Protein AF-K8P3U8-F1 (afdb_monomer_lite)

Secondary structure (DSSP, 8-state):
---PPP-EEEEEEEETTEEEEEESSTT-EEEEE-HHHHHHTHHHHGGGGSHHHHTT-EEEGGGTEEESSSSSSSSEEEHHHHHHHHS-------S-----

Radius of gyration: 15.92 Å; chains: 1; bounding box: 47×23×48 Å

InterPro domains:
  IPR036782 NE0471-like, N-terminal [G3DSA:3.30.2020.10] (1-85)
  IPR036782 NE0471-like, N-terminal [SSF143880] (5-79)

Organism: NCBI:txid883078

pLDDT: mean 85.0, std 15.72, range [40.53, 97.12]

Foldseek 3Di:
DPPDQWFFPWWDDPDLQKIWTDTPPPPDIFIFRCPVVLVVVPPLSVVSNDSVLVRQWTQAPRRQWTASPPRPDSRIDGSNVRVVRRPPPPPPPPPDDDDD

Sequence (100 aa):
MNDKLPRIQSVTVVGPTTLRIHWRVRGVADDVNLSEWIASGGDTLAPLNDAEVFAKAAVSNFGAAVSWDDGSGDLSIDAVQMKRLISPKTTRADSWTAAA

Structure (mmCIF, N/CA/C/O backbone):
data_AF-K8P3U8-F1
#
_entry.id   AF-K8P3U8-F1
#
loop_
_atom_site.group_PDB
_atom_site.id
_atom_site.type_symbol
_atom_site.label_atom_id
_atom_site.label_alt_id
_atom_site.label_comp_id
_atom_site.label_asym_id
_atom_site.label_entity_id
_atom_site.label_seq_id
_atom_site.pdbx_PDB_ins_code
_atom_site.Cartn_x
_atom_site.Cartn_y
_atom_site.Cartn_z
_atom_site.occupancy
_atom_site.B_iso_or_equiv
_atom_site.auth_seq_id
_atom_site.auth_comp_id
_atom_site.auth_asym_id
_atom_site.auth_atom_id
_atom_site.pdbx_PDB_model_num
ATOM 1 N N . MET A 1 1 ? 24.400 6.902 -8.371 1.00 40.53 1 MET A N 1
ATOM 2 C CA . MET A 1 1 ? 23.379 5.830 -8.458 1.00 40.53 1 MET A CA 1
ATOM 3 C C . MET A 1 1 ? 22.310 6.343 -9.408 1.00 40.53 1 MET A C 1
ATOM 5 O O . MET A 1 1 ? 22.192 7.548 -9.512 1.00 40.53 1 MET A O 1
ATOM 9 N N . ASN A 1 2 ? 21.634 5.516 -10.207 1.00 47.75 2 ASN A N 1
ATOM 10 C CA . ASN A 1 2 ? 20.682 6.057 -11.187 1.00 47.75 2 ASN A CA 1
ATOM 11 C C . ASN A 1 2 ? 19.468 6.632 -10.428 1.00 47.75 2 ASN A C 1
ATOM 13 O O . ASN A 1 2 ? 18.601 5.869 -10.009 1.00 47.75 2 ASN A O 1
ATOM 17 N N . ASP A 1 3 ? 19.469 7.951 -10.201 1.00 52.47 3 ASP A N 1
ATOM 18 C CA . ASP A 1 3 ? 18.591 8.739 -9.315 1.00 52.47 3 ASP A CA 1
ATOM 19 C C . ASP A 1 3 ? 17.148 8.862 -9.833 1.00 52.47 3 ASP A C 1
ATOM 21 O O . ASP A 1 3 ? 16.528 9.927 -9.820 1.00 52.47 3 ASP A O 1
ATOM 25 N N . LYS A 1 4 ? 16.583 7.770 -10.349 1.00 73.31 4 LYS A N 1
ATOM 26 C CA . LYS A 1 4 ? 15.200 7.747 -10.809 1.00 73.31 4 LYS A CA 1
ATOM 27 C C . LYS A 1 4 ? 14.313 7.296 -9.660 1.00 73.31 4 LYS A C 1
ATOM 29 O O . LYS A 1 4 ? 14.456 6.180 -9.166 1.00 73.31 4 LYS A O 1
ATOM 34 N N . LEU A 1 5 ? 13.386 8.169 -9.260 1.00 83.19 5 LEU A N 1
ATOM 35 C CA . LEU A 1 5 ? 12.350 7.843 -8.280 1.00 83.19 5 LEU A CA 1
ATOM 36 C C . LEU A 1 5 ? 11.685 6.503 -8.643 1.00 83.19 5 LEU A C 1
ATOM 38 O O . LEU A 1 5 ? 11.382 6.287 -9.826 1.00 83.19 5 LEU A O 1
ATOM 42 N N . PRO A 1 6 ? 11.453 5.611 -7.663 1.00 90.19 6 PRO A N 1
ATOM 43 C CA . PRO A 1 6 ? 10.797 4.338 -7.910 1.00 90.19 6 PRO A CA 1
ATOM 44 C C . PRO A 1 6 ? 9.415 4.583 -8.517 1.00 90.19 6 PRO A C 1
ATOM 46 O O . PRO A 1 6 ? 8.698 5.506 -8.132 1.00 90.19 6 PRO A O 1
ATOM 49 N N . ARG A 1 7 ? 9.051 3.759 -9.503 1.00 93.44 7 ARG A N 1
ATOM 50 C CA . ARG A 1 7 ? 7.743 3.820 -10.160 1.00 93.44 7 ARG A CA 1
ATOM 51 C C . ARG A 1 7 ? 7.074 2.463 -10.126 1.00 93.44 7 ARG A C 1
ATOM 53 O O . ARG A 1 7 ? 7.670 1.470 -10.546 1.00 93.44 7 ARG A O 1
ATOM 60 N N . ILE A 1 8 ? 5.833 2.454 -9.669 1.00 94.62 8 ILE A N 1
ATOM 61 C CA . ILE A 1 8 ? 4.973 1.279 -9.594 1.00 94.62 8 ILE A CA 1
ATOM 62 C C . ILE A 1 8 ? 4.343 1.054 -10.972 1.00 94.62 8 ILE A C 1
ATOM 64 O O . ILE A 1 8 ? 3.910 1.991 -11.650 1.00 94.62 8 ILE A O 1
ATOM 68 N N . GLN A 1 9 ? 4.371 -0.193 -11.424 1.00 95.50 9 GLN A N 1
ATOM 69 C CA . GLN A 1 9 ? 3.721 -0.646 -12.648 1.00 95.50 9 GLN A CA 1
ATOM 70 C C . GLN A 1 9 ? 2.317 -1.164 -12.347 1.00 95.50 9 GLN A C 1
ATOM 72 O O . GLN A 1 9 ? 1.366 -0.750 -13.002 1.00 95.50 9 GLN A O 1
ATOM 77 N N . SER A 1 10 ? 2.197 -2.047 -11.360 1.00 95.50 10 SER A N 1
ATOM 78 C CA . SER A 1 10 ? 0.928 -2.600 -10.897 1.00 95.50 10 SER A CA 1
ATOM 79 C C . SER A 1 10 ? 1.030 -3.012 -9.432 1.00 95.50 10 SER A C 1
ATOM 81 O O . SER A 1 10 ? 2.124 -3.179 -8.885 1.00 95.50 10 SER A O 1
ATOM 83 N N . VAL A 1 11 ? -0.129 -3.170 -8.805 1.00 96.44 11 VAL A N 1
ATOM 84 C CA . VAL A 1 11 ? -0.281 -3.679 -7.446 1.00 96.44 11 VAL A CA 1
ATOM 85 C C . VAL A 1 11 ? -1.251 -4.853 -7.463 1.00 96.44 11 VAL A C 1
ATOM 87 O O . VAL A 1 11 ? -2.172 -4.899 -8.278 1.00 96.44 11 VAL A O 1
ATOM 90 N N . THR A 1 12 ? -1.031 -5.822 -6.586 1.00 97.06 12 THR A N 1
ATOM 91 C CA . THR A 1 12 ? -1.969 -6.914 -6.332 1.00 97.06 12 THR A CA 1
ATOM 92 C C . THR A 1 12 ? -2.159 -7.056 -4.833 1.00 97.06 12 THR A C 1
ATOM 94 O O . THR A 1 12 ? -1.184 -7.121 -4.089 1.00 97.06 12 THR A O 1
ATOM 97 N N . VAL A 1 13 ? -3.409 -7.104 -4.384 1.00 97.12 13 VAL A N 1
ATOM 98 C CA . VAL A 1 13 ? -3.741 -7.396 -2.987 1.00 97.12 13 VAL A CA 1
ATOM 99 C C . VAL A 1 13 ? -3.589 -8.899 -2.773 1.00 97.12 13 VAL A C 1
ATOM 101 O O . VAL A 1 13 ? -4.218 -9.690 -3.473 1.00 97.12 13 VAL A O 1
ATOM 104 N N . VAL A 1 14 ? -2.718 -9.297 -1.846 1.00 96.31 14 VAL A N 1
ATOM 105 C CA . VAL A 1 14 ? -2.391 -10.714 -1.573 1.00 96.31 14 VAL A CA 1
ATOM 106 C C . VAL A 1 14 ? -2.718 -11.135 -0.138 1.00 96.31 14 VAL A C 1
ATOM 108 O O . VAL A 1 14 ? -2.517 -12.288 0.232 1.00 96.31 14 VAL A O 1
ATOM 111 N N . GLY A 1 15 ? -3.237 -10.213 0.671 1.00 93.06 15 GLY A N 1
ATOM 112 C CA . GLY A 1 15 ? -3.668 -10.448 2.045 1.00 93.06 15 GLY A CA 1
ATOM 113 C C . GLY A 1 15 ? -4.443 -9.247 2.599 1.00 93.06 15 GLY A C 1
ATOM 114 O O . GLY A 1 15 ? -4.567 -8.241 1.901 1.00 93.06 15 GLY A O 1
ATOM 115 N N . PRO A 1 16 ? -4.925 -9.319 3.853 1.00 91.69 16 PRO A N 1
ATOM 116 C CA . PRO A 1 16 ? -5.774 -8.281 4.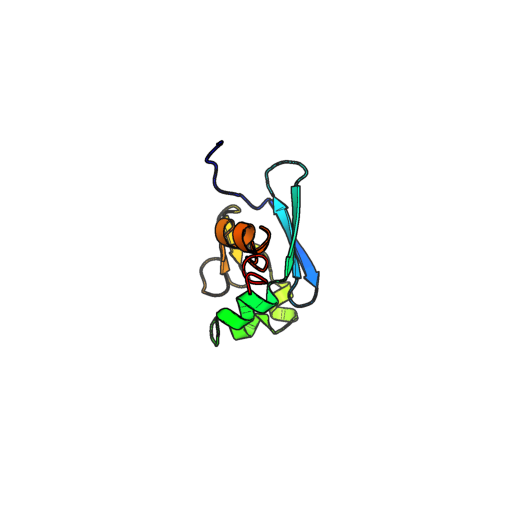451 1.00 91.69 16 PRO A CA 1
ATOM 117 C C . PRO A 1 16 ? -5.084 -6.915 4.567 1.00 91.69 16 PRO A C 1
ATOM 119 O O . PRO A 1 16 ? -5.748 -5.892 4.517 1.00 91.69 16 PRO A O 1
ATOM 122 N N . THR A 1 17 ? -3.754 -6.899 4.686 1.00 94.12 17 THR A N 1
ATOM 123 C CA . THR A 1 17 ? -2.929 -5.678 4.733 1.00 94.12 17 THR A CA 1
ATOM 124 C C . THR A 1 17 ? -1.661 -5.821 3.889 1.00 94.12 17 THR A C 1
ATOM 126 O O . THR A 1 17 ? -0.661 -5.147 4.129 1.00 94.12 17 THR A O 1
ATOM 129 N N . THR A 1 18 ? -1.637 -6.765 2.944 1.00 95.56 18 THR A N 1
ATOM 130 C CA . THR A 1 18 ? -0.424 -7.113 2.187 1.00 95.56 18 THR A CA 1
ATOM 131 C C . THR A 1 18 ? -0.618 -6.867 0.702 1.00 95.56 18 THR A C 1
ATOM 133 O O . THR A 1 18 ? -1.584 -7.340 0.097 1.00 95.56 18 THR A O 1
ATOM 136 N N . LEU A 1 19 ? 0.341 -6.157 0.111 1.00 96.88 19 LEU A N 1
ATOM 137 C CA . LEU A 1 19 ? 0.402 -5.893 -1.318 1.00 96.88 19 LEU A CA 1
ATOM 138 C C . LEU A 1 19 ? 1.612 -6.585 -1.935 1.00 96.88 19 LEU A C 1
ATOM 140 O O . LEU A 1 19 ? 2.698 -6.574 -1.363 1.00 96.88 19 LEU A O 1
ATOM 144 N N . ARG A 1 20 ? 1.439 -7.089 -3.152 1.00 96.12 20 ARG A N 1
ATOM 145 C CA . ARG A 1 20 ? 2.529 -7.382 -4.077 1.00 96.12 20 ARG A CA 1
ATOM 146 C C . ARG A 1 20 ? 2.694 -6.205 -5.028 1.00 96.12 20 ARG A C 1
ATOM 148 O O . ARG A 1 20 ? 1.771 -5.867 -5.771 1.00 96.12 20 ARG A O 1
ATOM 155 N N . ILE A 1 21 ? 3.864 -5.577 -5.003 1.00 95.75 21 ILE A N 1
ATOM 156 C CA . ILE A 1 21 ? 4.194 -4.406 -5.818 1.00 95.75 21 ILE A CA 1
ATOM 157 C C . ILE A 1 21 ? 5.051 -4.843 -6.994 1.00 95.75 21 ILE A C 1
ATOM 159 O O . ILE A 1 21 ? 6.165 -5.319 -6.801 1.00 95.75 21 ILE A O 1
ATOM 163 N N . HIS A 1 22 ? 4.569 -4.621 -8.213 1.00 94.81 22 HIS A N 1
ATOM 164 C CA . HIS A 1 22 ? 5.376 -4.764 -9.420 1.00 94.81 22 HIS A CA 1
ATOM 165 C C . HIS A 1 22 ? 5.941 -3.404 -9.804 1.00 94.81 22 HIS A C 1
ATOM 167 O O . HIS A 1 22 ? 5.198 -2.454 -10.064 1.00 94.81 22 HIS A O 1
ATOM 173 N N . TRP A 1 23 ? 7.263 -3.295 -9.860 1.00 93.25 23 TRP A N 1
ATOM 174 C CA . TRP A 1 23 ? 7.935 -2.053 -10.225 1.00 93.25 23 TRP A CA 1
ATOM 175 C C . TRP A 1 23 ? 8.096 -1.951 -11.741 1.00 93.25 23 TRP A C 1
ATOM 177 O O . TRP A 1 23 ? 8.251 -2.951 -12.433 1.00 93.25 23 TRP A O 1
ATOM 187 N N . ARG A 1 24 ? 8.140 -0.724 -12.275 1.00 91.62 24 ARG A N 1
ATOM 188 C CA . ARG A 1 24 ? 8.445 -0.498 -13.702 1.00 91.62 24 ARG A CA 1
ATOM 189 C C . ARG A 1 24 ? 9.863 -0.926 -14.082 1.00 91.62 24 ARG A C 1
ATOM 191 O O . ARG A 1 24 ? 10.166 -1.078 -15.264 1.00 91.62 24 ARG A O 1
ATOM 198 N N . VAL A 1 25 ? 10.747 -1.090 -13.099 1.00 84.81 25 VAL A N 1
ATOM 199 C CA . VAL A 1 25 ? 12.039 -1.741 -13.312 1.00 84.81 25 VAL A CA 1
ATOM 200 C C . VAL A 1 25 ? 11.771 -3.227 -13.544 1.00 84.81 25 VAL A C 1
ATOM 202 O O . VAL A 1 25 ? 11.224 -3.903 -12.676 1.00 84.81 25 VAL A O 1
ATOM 205 N N . ARG A 1 26 ? 12.128 -3.719 -14.736 1.00 76.25 26 ARG A N 1
ATOM 206 C CA . ARG A 1 26 ? 11.803 -5.081 -15.182 1.00 76.25 26 ARG A CA 1
ATOM 207 C C . ARG A 1 26 ? 12.210 -6.140 -14.155 1.00 76.25 26 ARG A C 1
ATOM 209 O O . ARG A 1 26 ? 13.351 -6.162 -13.710 1.00 76.25 26 ARG A O 1
ATOM 216 N N . GLY A 1 27 ? 11.285 -7.062 -13.886 1.00 75.31 27 GLY A N 1
ATOM 217 C CA . GLY A 1 27 ? 11.542 -8.284 -13.120 1.00 75.31 27 GLY A CA 1
ATOM 218 C C . GLY A 1 27 ? 11.593 -8.107 -11.603 1.00 75.31 27 GLY A C 1
ATOM 219 O O . GLY A 1 27 ? 11.864 -9.080 -10.912 1.00 75.31 27 GLY A O 1
ATOM 220 N N . VAL A 1 28 ? 11.327 -6.906 -11.081 1.00 84.38 28 VAL A N 1
ATOM 221 C CA . VAL A 1 28 ? 11.328 -6.654 -9.636 1.00 84.38 28 VAL A CA 1
ATOM 222 C C . VAL A 1 28 ? 9.892 -6.615 -9.128 1.00 84.38 28 VAL A C 1
ATOM 224 O O . VAL A 1 28 ? 9.107 -5.750 -9.529 1.00 84.38 28 VAL A O 1
ATOM 227 N N . ALA A 1 29 ? 9.570 -7.540 -8.229 1.00 91.81 29 ALA A N 1
ATOM 228 C CA . ALA A 1 29 ? 8.352 -7.514 -7.436 1.00 91.81 29 ALA A CA 1
ATOM 229 C C . ALA A 1 29 ? 8.700 -7.726 -5.963 1.00 91.81 29 ALA A C 1
ATOM 231 O O . ALA A 1 29 ? 9.556 -8.550 -5.654 1.00 91.81 29 ALA A O 1
ATOM 232 N N . ASP A 1 30 ? 8.035 -6.984 -5.085 1.00 93.31 30 ASP A N 1
ATOM 233 C CA . ASP A 1 30 ? 8.228 -7.069 -3.640 1.00 93.31 30 ASP A CA 1
ATOM 234 C C . ASP A 1 30 ? 6.870 -7.240 -2.954 1.00 93.31 30 ASP A C 1
ATOM 236 O O . ASP A 1 30 ? 5.904 -6.568 -3.327 1.00 93.31 30 ASP A O 1
ATOM 240 N N . ASP A 1 31 ? 6.810 -8.096 -1.936 1.00 94.00 31 ASP A N 1
ATOM 241 C CA . ASP A 1 31 ? 5.660 -8.181 -1.037 1.00 94.00 31 ASP A CA 1
ATOM 242 C C . ASP A 1 31 ? 5.881 -7.235 0.144 1.00 94.00 31 ASP A C 1
ATOM 244 O O . ASP A 1 31 ? 6.948 -7.227 0.761 1.00 94.00 31 ASP A O 1
ATOM 248 N N . VAL A 1 32 ? 4.873 -6.428 0.463 1.00 93.31 32 VAL A N 1
ATOM 249 C CA . VAL A 1 32 ? 4.923 -5.451 1.550 1.00 93.31 32 VAL A CA 1
ATOM 250 C C . VAL A 1 32 ? 3.711 -5.619 2.453 1.00 93.31 32 VAL A C 1
ATOM 252 O O . VAL A 1 32 ? 2.564 -5.543 2.008 1.00 93.31 32 VAL A O 1
ATOM 255 N N . ASN A 1 33 ? 3.972 -5.858 3.737 1.00 93.94 33 ASN A N 1
ATOM 256 C CA . ASN A 1 33 ? 2.939 -5.835 4.762 1.00 93.94 33 ASN A CA 1
ATOM 257 C C . ASN A 1 33 ? 2.812 -4.411 5.310 1.00 93.94 33 ASN A C 1
ATOM 259 O O . ASN A 1 33 ? 3.764 -3.853 5.854 1.00 93.94 33 ASN A O 1
ATOM 263 N N . LEU A 1 34 ? 1.625 -3.835 5.159 1.00 94.81 34 LEU A N 1
ATOM 264 C CA . LEU A 1 34 ? 1.311 -2.475 5.566 1.00 94.81 34 LEU A CA 1
ATOM 265 C C . LEU A 1 34 ? 0.708 -2.385 6.970 1.00 94.81 34 LEU A C 1
ATOM 267 O O . LEU A 1 34 ? 0.383 -1.283 7.392 1.00 94.81 34 LEU A O 1
ATOM 271 N N . SER A 1 35 ? 0.594 -3.485 7.722 1.00 93.44 35 SER A N 1
ATOM 272 C CA . SER A 1 35 ? -0.034 -3.479 9.053 1.00 93.44 35 SER A CA 1
ATOM 273 C C . SER A 1 35 ? 0.595 -2.462 10.012 1.00 93.44 35 SER A C 1
ATOM 275 O O . SER A 1 35 ? -0.118 -1.713 10.672 1.00 93.44 35 SER A O 1
ATOM 277 N N . GLU A 1 36 ? 1.929 -2.383 10.060 1.00 91.88 36 GLU A N 1
ATOM 278 C CA . GLU A 1 36 ? 2.636 -1.405 10.902 1.00 91.88 36 GLU A CA 1
ATOM 279 C C . GLU A 1 36 ? 2.431 0.034 10.418 1.00 91.88 36 GLU A C 1
ATOM 281 O O . GLU A 1 36 ? 2.312 0.955 11.225 1.00 91.88 36 GLU A O 1
ATOM 286 N N . TRP A 1 37 ? 2.386 0.235 9.099 1.00 93.88 37 TRP A N 1
ATOM 287 C CA . TRP A 1 37 ? 2.169 1.555 8.516 1.00 93.88 37 TRP A CA 1
ATOM 288 C C . TRP A 1 37 ? 0.747 2.052 8.793 1.00 93.88 37 TRP A C 1
ATOM 290 O O . TRP A 1 37 ? 0.586 3.165 9.289 1.00 93.88 37 TRP A O 1
ATOM 300 N N . ILE A 1 38 ? -0.259 1.201 8.577 1.00 94.19 38 ILE A N 1
ATOM 301 C CA . ILE A 1 38 ? -1.665 1.474 8.897 1.00 94.19 38 ILE A CA 1
ATOM 302 C C . ILE A 1 38 ? -1.801 1.819 10.383 1.00 94.19 38 ILE A C 1
ATOM 304 O O . ILE A 1 38 ? -2.369 2.855 10.718 1.00 94.19 38 ILE A O 1
ATOM 308 N N . ALA A 1 39 ? -1.203 1.018 11.273 1.00 93.31 39 ALA A N 1
ATOM 309 C CA . ALA A 1 39 ? -1.227 1.277 12.712 1.00 93.31 39 ALA A CA 1
ATOM 310 C C . ALA A 1 39 ? -0.580 2.624 13.090 1.00 93.31 39 ALA A C 1
ATOM 312 O O . ALA A 1 39 ? -1.042 3.291 14.014 1.00 93.31 39 ALA A O 1
ATOM 313 N N . SER A 1 40 ? 0.464 3.051 12.370 1.00 92.31 40 SER A N 1
ATOM 314 C CA . SER A 1 40 ? 1.126 4.340 12.612 1.00 92.31 40 SER A CA 1
ATOM 315 C C . SER A 1 40 ? 0.321 5.559 12.146 1.00 92.31 40 SER A C 1
ATOM 317 O O . SER A 1 40 ? 0.572 6.663 12.622 1.00 92.31 40 SER A O 1
ATOM 319 N N . GLY A 1 41 ? -0.640 5.374 11.234 1.00 88.12 41 GLY A N 1
ATOM 320 C CA . GLY A 1 41 ? -1.446 6.460 10.671 1.00 88.12 41 GLY A CA 1
ATOM 321 C C . GLY A 1 41 ? -2.691 6.835 11.472 1.00 88.12 41 GLY A C 1
ATOM 322 O O . GLY A 1 41 ? -3.417 7.731 11.048 1.00 88.12 41 GLY A O 1
ATOM 323 N N . GLY A 1 42 ? -2.951 6.171 12.604 1.00 90.69 42 GLY A N 1
ATOM 324 C CA . GLY A 1 42 ? -4.078 6.483 13.487 1.00 90.69 42 GLY A CA 1
ATOM 325 C C . GLY A 1 42 ? -5.429 6.490 12.764 1.00 90.69 42 GLY A C 1
ATOM 326 O O . GLY A 1 42 ? -5.679 5.663 11.886 1.00 90.69 42 GLY A O 1
ATOM 327 N N . ASP A 1 43 ? -6.286 7.449 13.117 1.00 91.94 43 ASP A N 1
ATOM 328 C CA . ASP A 1 43 ? -7.649 7.567 12.579 1.00 91.94 43 ASP A CA 1
ATOM 329 C C . ASP A 1 43 ? -7.683 7.795 11.061 1.00 91.94 43 ASP A C 1
ATOM 331 O O . ASP A 1 43 ? -8.618 7.356 10.394 1.00 91.94 43 ASP A O 1
ATOM 335 N N . THR A 1 44 ? -6.646 8.422 10.497 1.00 92.31 44 THR A N 1
ATOM 336 C CA . THR A 1 44 ? -6.548 8.679 9.056 1.00 92.31 44 THR A CA 1
ATOM 337 C C . THR A 1 44 ? -6.475 7.382 8.258 1.00 92.31 44 THR A C 1
ATOM 339 O O . THR A 1 44 ? -7.167 7.242 7.256 1.00 92.31 44 THR A O 1
ATOM 342 N N . LEU A 1 45 ? -5.662 6.416 8.702 1.00 94.12 45 LEU A N 1
ATOM 343 C CA . LEU A 1 45 ? -5.495 5.130 8.011 1.00 94.12 45 LEU A CA 1
ATOM 344 C C . LEU A 1 45 ? -6.382 4.021 8.576 1.00 94.12 45 LEU A C 1
ATOM 346 O O . LEU A 1 45 ? -6.422 2.932 8.004 1.00 94.12 45 LEU A O 1
ATOM 350 N N . ALA A 1 46 ? -7.124 4.284 9.654 1.00 93.38 46 ALA A N 1
ATOM 351 C CA . ALA A 1 46 ? -8.038 3.324 10.262 1.00 93.38 46 ALA A CA 1
ATOM 352 C C . ALA A 1 46 ? -8.974 2.619 9.255 1.00 93.38 46 ALA A C 1
ATOM 354 O O . ALA A 1 46 ? -9.138 1.402 9.402 1.00 93.38 46 ALA A O 1
ATOM 355 N N . PRO A 1 47 ? -9.514 3.287 8.206 1.00 95.06 47 PRO A N 1
ATOM 356 C CA . PRO A 1 47 ? -10.338 2.627 7.191 1.00 95.06 47 PRO A CA 1
ATOM 357 C C . PRO A 1 47 ? -9.641 1.480 6.448 1.00 95.06 47 PRO A C 1
ATOM 359 O O . PRO A 1 47 ? -10.313 0.575 5.973 1.00 95.06 47 PRO A O 1
ATOM 362 N N . LEU A 1 48 ? -8.307 1.472 6.365 1.00 95.44 48 LEU A N 1
ATOM 363 C CA . LEU A 1 48 ? -7.544 0.424 5.677 1.00 95.44 48 LEU A CA 1
ATOM 364 C C . LEU A 1 48 ? -7.475 -0.899 6.451 1.00 95.44 48 LEU A C 1
ATOM 366 O O . LEU A 1 48 ? -6.977 -1.883 5.910 1.00 95.44 48 LEU A O 1
ATOM 370 N N . ASN A 1 49 ? -7.964 -0.943 7.696 1.00 94.25 49 ASN A N 1
ATOM 371 C CA . ASN A 1 49 ? -8.155 -2.205 8.418 1.00 94.25 49 ASN A CA 1
ATOM 372 C C . ASN A 1 49 ? -9.375 -2.989 7.909 1.00 94.25 49 ASN A C 1
ATOM 374 O O . ASN A 1 49 ? -9.495 -4.182 8.189 1.00 94.25 49 ASN A O 1
ATOM 378 N N . ASP A 1 50 ? -10.277 -2.335 7.174 1.00 94.81 50 ASP A N 1
ATOM 379 C CA . ASP A 1 5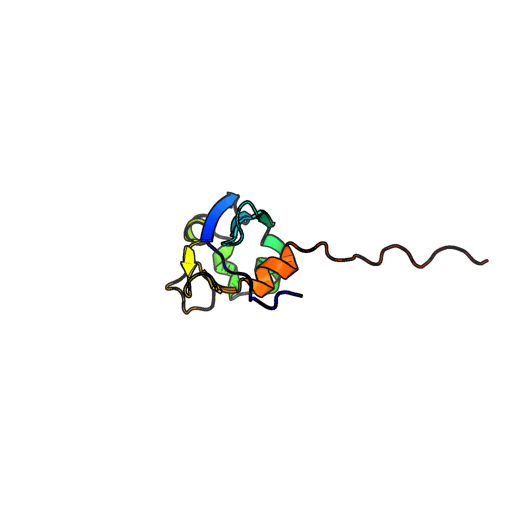0 ? -11.380 -2.998 6.494 1.00 94.81 50 ASP A CA 1
ATOM 380 C C . ASP A 1 50 ? -10.877 -3.648 5.195 1.00 94.81 50 ASP A C 1
ATOM 382 O O . ASP A 1 50 ? -10.278 -2.996 4.336 1.00 94.81 50 ASP A O 1
ATOM 386 N N . ALA A 1 51 ? -11.120 -4.951 5.045 1.00 93.44 51 ALA A N 1
ATOM 387 C CA . ALA A 1 51 ? -10.623 -5.717 3.906 1.00 93.44 51 ALA A CA 1
ATOM 388 C C . ALA A 1 51 ? -11.255 -5.290 2.569 1.00 93.44 51 ALA A C 1
ATOM 390 O O . ALA A 1 51 ? -10.589 -5.368 1.535 1.00 93.44 51 ALA A O 1
ATOM 391 N N . GLU A 1 52 ? -12.508 -4.827 2.562 1.00 93.75 52 GLU A N 1
ATOM 392 C CA . GLU A 1 52 ? -13.182 -4.344 1.353 1.00 93.75 52 GLU A CA 1
ATOM 393 C C . GLU A 1 52 ? -12.642 -2.981 0.926 1.00 93.75 52 GLU A C 1
ATOM 395 O O . GLU A 1 52 ? -12.514 -2.708 -0.270 1.00 93.75 52 GLU A O 1
ATOM 400 N N . VAL A 1 53 ? -12.291 -2.126 1.890 1.00 94.56 53 VAL A N 1
ATOM 401 C CA . VAL A 1 53 ? -11.576 -0.878 1.611 1.00 94.56 53 VAL A CA 1
ATOM 402 C C . VAL A 1 53 ? -10.185 -1.200 1.084 1.00 94.56 53 VAL A C 1
ATOM 404 O O . VAL A 1 53 ? -9.829 -0.723 0.010 1.00 94.56 53 VAL A O 1
ATOM 407 N N . PHE A 1 54 ? -9.427 -2.062 1.768 1.00 96.38 54 PHE A N 1
ATOM 408 C CA . PHE A 1 54 ? -8.062 -2.409 1.372 1.00 96.38 54 PHE A CA 1
ATOM 409 C C . PHE A 1 54 ? -7.989 -3.074 -0.014 1.00 96.38 54 PHE A C 1
ATOM 411 O O . PHE A 1 54 ? -7.039 -2.851 -0.769 1.00 96.38 54 PHE A O 1
ATOM 418 N N . ALA A 1 55 ? -9.015 -3.839 -0.397 1.00 95.88 55 ALA A N 1
ATOM 419 C CA . ALA A 1 55 ? -9.125 -4.462 -1.715 1.00 95.88 55 ALA A CA 1
ATOM 420 C C . ALA A 1 55 ? -9.169 -3.452 -2.880 1.00 95.88 55 ALA A C 1
ATOM 422 O O . ALA A 1 55 ? -8.900 -3.827 -4.021 1.00 95.88 55 ALA A O 1
ATOM 423 N N . LYS A 1 56 ? -9.467 -2.173 -2.610 1.00 95.75 56 LYS A N 1
ATOM 424 C CA . LYS A 1 56 ? -9.527 -1.100 -3.618 1.00 95.75 56 LYS A CA 1
ATOM 425 C C . LYS A 1 56 ? -8.158 -0.544 -4.016 1.00 95.75 56 LYS A C 1
ATOM 427 O O . LYS A 1 56 ? -8.113 0.372 -4.832 1.00 95.75 56 LYS A O 1
ATOM 432 N N . ALA A 1 57 ? -7.063 -1.081 -3.468 1.00 96.56 57 ALA A N 1
ATOM 433 C CA . ALA A 1 57 ? -5.701 -0.638 -3.758 1.00 96.56 57 ALA A CA 1
ATOM 434 C C . ALA A 1 57 ? -5.455 -0.488 -5.269 1.00 96.56 57 ALA A C 1
ATOM 436 O O . ALA A 1 57 ? -5.475 -1.467 -6.021 1.00 96.56 57 ALA A O 1
ATOM 437 N N . ALA A 1 58 ? -5.154 0.730 -5.705 1.00 96.06 58 ALA A N 1
ATOM 438 C CA . ALA A 1 58 ? -4.891 1.043 -7.099 1.00 96.06 58 ALA A CA 1
ATOM 439 C C . ALA A 1 58 ? -3.622 1.882 -7.243 1.00 96.06 58 ALA A C 1
ATOM 441 O O . ALA A 1 58 ? -3.272 2.695 -6.389 1.00 96.06 58 ALA A O 1
ATOM 442 N N . VAL A 1 59 ? -2.916 1.695 -8.359 1.00 95.50 59 VAL A N 1
ATOM 443 C CA . VAL A 1 59 ? -1.781 2.557 -8.702 1.00 95.50 59 VAL A CA 1
ATOM 444 C C . VAL A 1 59 ? -2.310 3.932 -9.099 1.00 95.50 59 VAL A C 1
ATOM 446 O O . VAL A 1 59 ? -3.088 4.045 -10.043 1.00 95.50 59 VAL A O 1
ATOM 449 N N . SER A 1 60 ? -1.829 4.979 -8.437 1.00 94.19 60 SER A N 1
ATOM 450 C CA . SER A 1 60 ? -2.199 6.368 -8.708 1.00 94.19 60 SER A CA 1
ATOM 451 C C . SER A 1 60 ? -0.978 7.205 -9.111 1.00 94.19 60 SER A C 1
ATOM 453 O O . SER A 1 60 ? 0.162 6.721 -9.173 1.00 94.19 60 SER A O 1
ATOM 455 N N . ASN A 1 61 ? -1.222 8.470 -9.475 1.00 90.81 61 ASN A N 1
ATOM 456 C CA . ASN A 1 61 ? -0.194 9.466 -9.797 1.00 90.81 61 ASN A CA 1
ATOM 457 C C . ASN A 1 61 ? 0.899 8.943 -10.762 1.00 90.81 61 ASN A C 1
ATOM 459 O O . ASN A 1 61 ? 2.106 9.028 -10.510 1.00 90.81 61 ASN A O 1
ATOM 463 N N . PHE A 1 62 ? 0.470 8.308 -11.859 1.00 90.50 62 PHE A N 1
ATOM 464 C CA . PHE A 1 62 ? 1.350 7.728 -12.883 1.00 90.50 62 PHE A CA 1
ATOM 465 C C . PHE A 1 62 ? 2.427 6.779 -12.316 1.00 90.50 62 PHE A C 1
ATOM 467 O O . PHE A 1 62 ? 3.579 6.770 -12.767 1.00 90.50 62 PHE A O 1
ATOM 474 N N . GLY A 1 63 ? 2.065 5.978 -11.311 1.00 92.44 63 GLY A N 1
ATOM 475 C CA . GLY A 1 63 ? 2.974 5.039 -10.654 1.00 92.44 63 GLY A CA 1
ATOM 476 C C . GLY A 1 63 ? 3.809 5.652 -9.536 1.00 92.44 63 GLY A C 1
ATOM 477 O O . GLY A 1 63 ? 4.782 5.028 -9.120 1.00 92.44 63 GLY A O 1
ATOM 478 N N . ALA A 1 64 ? 3.497 6.870 -9.085 1.00 92.94 64 ALA A N 1
ATOM 479 C CA . ALA A 1 64 ? 4.165 7.474 -7.932 1.00 92.94 64 ALA A CA 1
ATOM 480 C C . ALA A 1 64 ? 3.589 7.007 -6.592 1.00 92.94 64 ALA A C 1
ATOM 482 O O . ALA A 1 64 ? 4.248 7.217 -5.581 1.00 92.94 64 ALA A O 1
ATOM 483 N N . ALA A 1 65 ? 2.390 6.424 -6.569 1.00 94.25 65 ALA A N 1
ATOM 484 C CA . ALA A 1 65 ? 1.712 6.050 -5.335 1.00 94.25 65 ALA A CA 1
ATOM 485 C C . ALA A 1 65 ? 0.771 4.853 -5.529 1.00 94.25 65 ALA A C 1
ATOM 487 O O . ALA A 1 65 ? 0.423 4.488 -6.658 1.00 94.25 65 ALA A O 1
ATOM 488 N N . VAL A 1 66 ? 0.386 4.252 -4.407 1.00 95.50 66 VAL A N 1
ATOM 489 C CA . VAL A 1 66 ? -0.806 3.408 -4.282 1.00 95.50 66 VAL A CA 1
ATOM 490 C C . VAL A 1 66 ? -1.827 4.195 -3.475 1.00 95.50 66 VAL A C 1
ATOM 492 O O . VAL A 1 66 ? -1.467 4.793 -2.463 1.00 95.50 66 VAL A O 1
ATOM 495 N N . SER A 1 67 ? -3.072 4.201 -3.932 1.00 96.19 67 SER A N 1
ATOM 496 C CA . SER A 1 67 ? -4.195 4.852 -3.264 1.00 96.19 67 SER A CA 1
ATOM 497 C C . SER A 1 67 ? -5.362 3.876 -3.122 1.00 96.19 67 SER A C 1
ATOM 499 O O . SER A 1 67 ? -5.530 2.966 -3.939 1.00 96.19 67 SER A O 1
ATOM 501 N N . TRP A 1 68 ? -6.139 4.071 -2.063 1.00 95.38 68 TRP A N 1
ATOM 502 C CA . TRP A 1 68 ? -7.401 3.386 -1.782 1.00 95.38 68 TRP A CA 1
ATOM 503 C C . TRP A 1 68 ? -8.615 4.320 -1.901 1.00 95.38 68 TRP A C 1
ATOM 505 O O . TRP A 1 68 ? -9.746 3.910 -1.633 1.00 95.38 68 TRP A O 1
ATOM 515 N N . ASP A 1 69 ? -8.377 5.564 -2.312 1.00 88.88 69 ASP A N 1
ATOM 516 C CA . ASP A 1 69 ? -9.375 6.590 -2.590 1.00 88.88 69 ASP A CA 1
ATOM 517 C C . ASP A 1 69 ? -9.330 7.008 -4.072 1.00 88.88 69 ASP A C 1
ATOM 519 O O . ASP A 1 69 ? -8.952 6.225 -4.946 1.00 88.88 69 ASP A O 1
ATOM 523 N N . ASP A 1 70 ? -9.764 8.228 -4.387 1.00 80.81 70 ASP A N 1
ATOM 524 C CA . ASP A 1 70 ? -9.771 8.770 -5.748 1.00 80.81 70 ASP A CA 1
ATOM 525 C C . ASP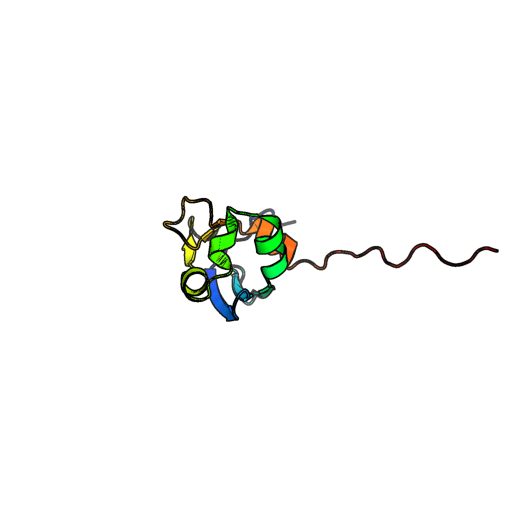 A 1 70 ? -8.372 9.110 -6.304 1.00 80.81 70 ASP A C 1
ATOM 527 O O . ASP A 1 70 ? -8.246 9.602 -7.428 1.00 80.81 70 ASP A O 1
ATOM 531 N N . GLY A 1 71 ? -7.307 8.813 -5.553 1.00 66.62 71 GLY A N 1
ATOM 532 C CA . GLY A 1 71 ? -5.923 9.052 -5.945 1.00 66.62 71 GLY A CA 1
ATOM 533 C C . GLY A 1 71 ? -5.363 10.387 -5.465 1.00 66.62 71 GLY A C 1
ATOM 534 O O . GLY A 1 71 ? -4.227 10.709 -5.828 1.00 66.62 71 GLY A O 1
ATOM 535 N N . SER A 1 72 ? -6.130 11.150 -4.681 1.00 66.25 72 SER A N 1
ATOM 536 C CA . SER A 1 72 ? -5.731 12.449 -4.130 1.00 66.25 72 SER A CA 1
ATOM 537 C C . SER A 1 72 ? -5.965 12.598 -2.626 1.00 66.25 72 SER A C 1
ATOM 539 O O . SER A 1 72 ? -5.606 13.635 -2.066 1.00 66.25 72 SER A O 1
ATOM 541 N N . GLY A 1 73 ? -6.543 11.586 -1.979 1.00 76.88 73 GLY A N 1
ATOM 542 C CA . GLY A 1 73 ? -6.880 11.637 -0.565 1.00 76.88 73 GLY A CA 1
ATOM 543 C C . GLY A 1 73 ? -5.814 11.042 0.353 1.00 76.88 73 GLY A C 1
ATOM 544 O O . GLY A 1 73 ? -4.730 10.610 -0.059 1.00 76.88 73 GLY A O 1
ATOM 545 N N . ASP A 1 74 ? -6.159 11.036 1.638 1.00 87.56 74 ASP A N 1
ATOM 546 C CA . ASP A 1 74 ? -5.270 10.648 2.730 1.00 87.56 74 ASP A CA 1
ATOM 547 C C . ASP A 1 74 ? -4.982 9.138 2.776 1.00 87.56 74 ASP A C 1
ATOM 549 O O . ASP A 1 74 ? -4.034 8.704 3.436 1.00 87.56 74 ASP A O 1
ATOM 553 N N . LEU A 1 75 ? -5.755 8.320 2.051 1.00 93.38 75 LEU A N 1
ATOM 554 C CA . LEU A 1 75 ? -5.549 6.876 1.963 1.00 93.38 75 LEU A CA 1
ATOM 555 C C . LEU A 1 75 ? -4.596 6.558 0.815 1.00 93.38 75 LEU A C 1
ATOM 557 O O . LEU A 1 75 ? -4.924 5.810 -0.106 1.00 93.38 75 LEU A O 1
ATOM 561 N N . SER A 1 76 ? -3.405 7.146 0.872 1.00 94.12 76 SER A N 1
ATOM 562 C CA . SER A 1 76 ? -2.383 7.015 -0.160 1.00 94.12 76 SER A CA 1
ATOM 563 C C . SER A 1 76 ? -0.994 6.849 0.447 1.00 94.12 76 SER A C 1
ATOM 565 O O . SER A 1 76 ? -0.649 7.468 1.451 1.00 94.12 76 SER A O 1
ATOM 567 N N . ILE A 1 77 ? -0.161 6.035 -0.197 1.00 94.25 77 ILE A N 1
ATOM 568 C CA . ILE A 1 77 ? 1.256 5.870 0.141 1.00 94.25 77 ILE A CA 1
ATOM 569 C C . ILE A 1 77 ? 2.108 6.016 -1.116 1.00 94.25 77 ILE A C 1
ATOM 571 O O . ILE A 1 77 ? 1.833 5.410 -2.157 1.00 94.25 77 ILE A O 1
ATOM 575 N N . ASP A 1 78 ? 3.166 6.819 -1.033 1.00 93.19 78 ASP A N 1
ATOM 576 C CA . ASP A 1 78 ? 4.057 7.038 -2.164 1.00 93.19 78 ASP A CA 1
ATOM 577 C C 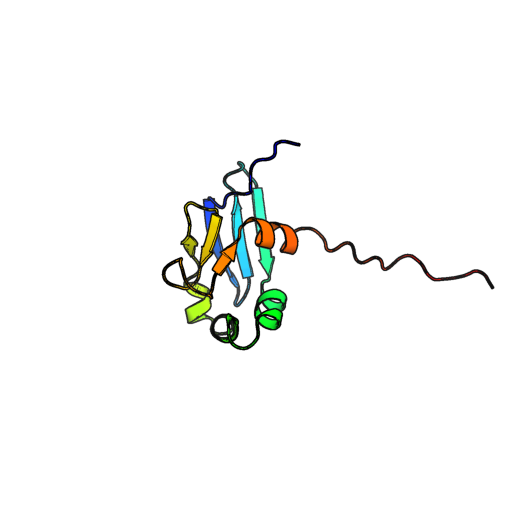. ASP A 1 78 ? 5.054 5.878 -2.370 1.00 93.19 78 ASP A C 1
ATOM 579 O O . ASP A 1 78 ? 5.400 5.107 -1.469 1.00 93.19 78 ASP A O 1
ATOM 583 N N . ALA A 1 79 ? 5.544 5.754 -3.600 1.00 93.00 79 ALA A N 1
ATOM 584 C CA . ALA A 1 79 ? 6.450 4.702 -4.041 1.00 93.00 79 ALA A CA 1
ATOM 585 C C . ALA A 1 79 ? 7.808 4.714 -3.312 1.00 93.00 79 ALA A C 1
ATOM 587 O O . ALA A 1 79 ? 8.445 3.664 -3.180 1.00 93.00 79 ALA A O 1
ATOM 588 N N . VAL A 1 80 ? 8.273 5.879 -2.847 1.00 91.50 80 VAL A N 1
ATOM 589 C CA . VAL A 1 80 ? 9.526 6.012 -2.091 1.00 91.50 80 VAL A CA 1
ATOM 590 C C . VAL A 1 80 ? 9.330 5.478 -0.679 1.00 91.50 80 VAL A C 1
ATOM 592 O O . VAL A 1 80 ? 10.145 4.675 -0.220 1.00 91.50 80 VAL A O 1
ATOM 595 N N . GLN A 1 81 ? 8.251 5.871 -0.005 1.00 91.12 81 GLN A N 1
ATOM 596 C CA . GLN A 1 81 ? 7.889 5.348 1.307 1.00 91.12 81 GLN A CA 1
ATOM 597 C C . GLN A 1 81 ? 7.672 3.833 1.248 1.00 91.12 81 GLN A C 1
ATOM 599 O O . GLN A 1 81 ? 8.216 3.110 2.081 1.00 91.12 81 GLN A O 1
ATOM 604 N N . MET A 1 82 ? 7.007 3.332 0.204 1.00 92.06 82 MET A N 1
ATOM 605 C CA . MET A 1 82 ? 6.841 1.896 -0.030 1.00 92.06 82 MET A CA 1
ATOM 606 C C . MET A 1 82 ? 8.193 1.164 -0.111 1.00 92.06 82 MET A C 1
ATOM 608 O O . MET A 1 82 ? 8.397 0.147 0.552 1.00 92.06 82 MET A O 1
ATOM 612 N N . LYS A 1 83 ? 9.173 1.709 -0.849 1.00 89.62 83 LYS A N 1
ATOM 613 C CA . LYS A 1 83 ? 10.530 1.133 -0.903 1.00 89.62 83 LYS A CA 1
ATOM 614 C C . LYS A 1 83 ? 11.243 1.142 0.450 1.00 89.62 83 LYS A C 1
ATOM 616 O O . LYS A 1 83 ? 12.028 0.230 0.713 1.00 89.62 83 LYS A O 1
ATOM 621 N N . ARG A 1 84 ? 10.971 2.122 1.317 1.00 89.12 84 ARG A N 1
ATOM 622 C CA . ARG A 1 84 ? 11.530 2.170 2.679 1.00 89.12 84 ARG A CA 1
ATOM 623 C C . ARG A 1 84 ? 10.934 1.101 3.592 1.00 89.12 84 ARG A C 1
ATOM 625 O O . ARG A 1 84 ? 11.655 0.608 4.447 1.00 89.12 84 ARG A O 1
ATOM 632 N N . LEU A 1 85 ? 9.664 0.738 3.398 1.00 89.12 85 LEU A N 1
ATOM 633 C CA . LEU A 1 85 ? 9.022 -0.352 4.143 1.00 89.12 85 LEU A CA 1
ATOM 634 C C . LEU A 1 85 ? 9.562 -1.730 3.738 1.00 89.12 85 LEU A C 1
ATOM 636 O O . LEU A 1 85 ? 9.696 -2.602 4.587 1.00 89.12 85 LEU A O 1
ATOM 640 N N . ILE A 1 86 ? 9.885 -1.911 2.454 1.00 86.12 86 ILE A N 1
ATOM 641 C CA . ILE A 1 86 ? 10.434 -3.169 1.915 1.00 86.12 86 ILE A CA 1
ATOM 642 C C . ILE A 1 86 ? 11.915 -3.337 2.259 1.00 86.12 86 ILE A C 1
ATOM 644 O O . ILE A 1 86 ? 12.393 -4.452 2.464 1.00 86.12 86 ILE A O 1
ATOM 648 N N . SER A 1 87 ? 12.665 -2.233 2.281 1.00 75.25 87 SER A N 1
ATOM 649 C CA . SER A 1 87 ? 14.081 -2.274 2.631 1.00 75.25 87 SER A CA 1
ATOM 650 C C . SER A 1 87 ? 14.226 -2.836 4.044 1.00 75.25 87 SER A C 1
ATOM 652 O O . SER A 1 87 ? 13.510 -2.376 4.936 1.00 75.25 87 SER A O 1
ATOM 654 N N . PRO A 1 88 ? 15.130 -3.806 4.276 1.00 63.00 88 PRO A N 1
ATOM 655 C CA . PRO A 1 88 ? 15.322 -4.354 5.607 1.00 63.00 8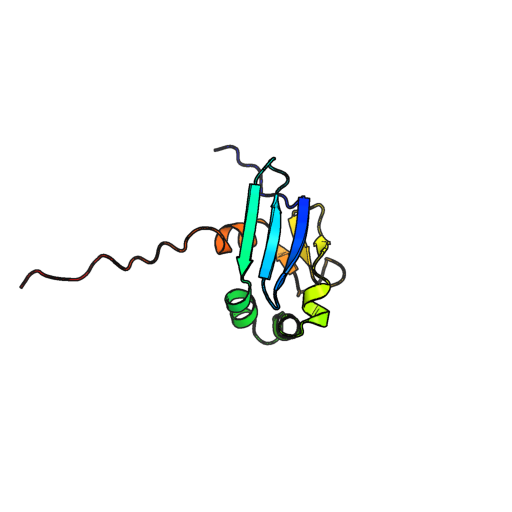8 PRO A CA 1
ATOM 656 C C . PRO A 1 88 ? 15.588 -3.197 6.568 1.00 63.00 88 PRO A C 1
ATOM 658 O O . PRO A 1 88 ? 16.544 -2.437 6.393 1.00 63.00 88 PRO A O 1
ATOM 661 N N . LYS A 1 89 ? 14.718 -3.039 7.572 1.00 56.97 89 LYS A N 1
ATOM 662 C CA . LYS A 1 89 ? 15.002 -2.163 8.704 1.00 56.97 89 LYS A CA 1
ATOM 663 C C . LYS A 1 89 ? 16.262 -2.743 9.333 1.00 56.97 89 LYS A C 1
ATOM 665 O O . LYS A 1 89 ? 16.195 -3.816 9.930 1.00 56.97 89 LYS A O 1
ATOM 670 N N . THR A 1 90 ? 17.410 -2.085 9.152 1.00 46.03 90 THR A N 1
ATOM 671 C CA . THR A 1 90 ? 18.640 -2.418 9.876 1.00 46.03 90 THR A CA 1
ATOM 672 C C . THR A 1 90 ? 18.336 -2.260 11.357 1.00 46.03 90 THR A C 1
ATOM 674 O O . THR A 1 90 ? 18.469 -1.184 11.936 1.00 46.03 90 THR A O 1
ATOM 677 N N . THR A 1 91 ? 17.851 -3.334 11.966 1.00 46.53 91 THR A N 1
ATOM 678 C CA . THR A 1 91 ? 17.700 -3.434 13.402 1.00 46.53 91 THR A CA 1
ATOM 679 C C . THR A 1 91 ? 19.125 -3.548 13.901 1.00 46.53 91 THR A C 1
ATOM 681 O O . THR A 1 91 ? 19.777 -4.567 13.692 1.00 46.53 91 THR A O 1
ATOM 684 N N . ARG A 1 92 ? 19.659 -2.476 14.489 1.00 46.53 92 ARG A N 1
ATOM 685 C CA . ARG A 1 92 ? 20.936 -2.534 15.200 1.00 46.53 92 ARG A CA 1
ATOM 686 C C . ARG A 1 92 ? 20.706 -3.334 16.487 1.00 46.53 92 ARG A C 1
ATOM 688 O O . ARG A 1 92 ? 20.563 -2.755 17.555 1.00 46.53 92 ARG A O 1
ATOM 695 N N . ALA A 1 93 ? 20.607 -4.653 16.349 1.00 54.28 93 ALA A N 1
ATOM 696 C CA . ALA A 1 93 ? 20.508 -5.605 17.452 1.00 54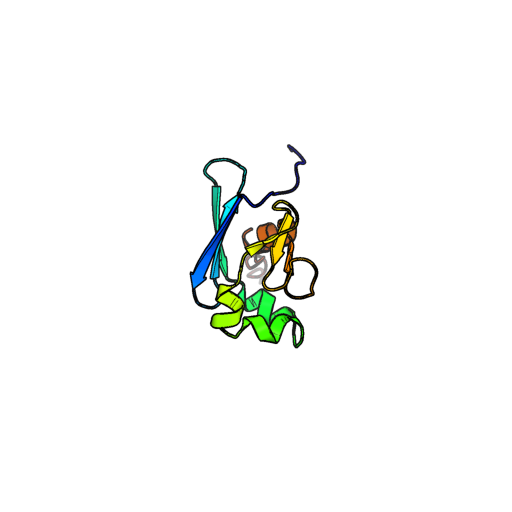.28 93 ALA A CA 1
ATOM 697 C C . ALA A 1 93 ? 21.878 -6.155 17.885 1.00 54.28 93 ALA A C 1
ATOM 699 O O . ALA A 1 93 ? 21.924 -6.972 18.791 1.00 54.28 93 ALA A O 1
ATOM 700 N N . ASP A 1 94 ? 22.989 -5.667 17.321 1.00 52.75 94 ASP A N 1
ATOM 701 C CA . ASP A 1 94 ? 24.321 -6.220 17.595 1.00 52.75 94 ASP A CA 1
ATOM 702 C C . ASP A 1 94 ? 25.293 -5.137 18.080 1.00 52.75 94 ASP A C 1
ATOM 704 O O . ASP A 1 94 ? 26.222 -4.762 17.369 1.00 52.75 94 ASP A O 1
ATOM 708 N N . SER A 1 95 ? 25.084 -4.547 19.263 1.00 54.88 95 SER A N 1
ATOM 709 C CA . SER A 1 95 ? 26.137 -3.746 19.925 1.00 54.88 95 SER A CA 1
ATOM 710 C C . SER A 1 95 ? 25.910 -3.539 21.430 1.00 54.88 95 SER A C 1
ATOM 712 O O . SER A 1 95 ? 26.046 -2.412 21.894 1.00 54.88 95 SER A O 1
ATOM 714 N N . TRP A 1 96 ? 25.579 -4.568 22.217 1.00 59.59 96 TRP A N 1
ATOM 715 C CA . TRP A 1 96 ? 25.997 -4.546 23.627 1.00 59.59 96 TRP A CA 1
ATOM 716 C C . TRP A 1 96 ? 25.953 -5.933 24.264 1.00 59.59 96 TRP A C 1
ATOM 718 O O . TRP A 1 96 ? 24.937 -6.369 24.800 1.00 59.59 96 TRP A O 1
ATOM 728 N N . THR A 1 97 ? 27.076 -6.643 24.243 1.00 60.50 97 THR A N 1
ATOM 729 C CA . THR A 1 97 ? 27.377 -7.595 25.314 1.00 60.50 97 THR A CA 1
ATOM 730 C C . THR A 1 97 ? 28.883 -7.783 25.438 1.00 60.50 97 THR A C 1
ATOM 732 O O . THR A 1 97 ? 29.573 -7.976 24.444 1.00 60.50 97 THR A O 1
ATOM 735 N N . ALA A 1 98 ? 29.336 -7.740 26.691 1.00 48.56 98 ALA A N 1
ATOM 736 C CA . ALA A 1 98 ? 30.635 -8.162 27.207 1.00 48.56 98 ALA A CA 1
ATOM 737 C C . ALA A 1 98 ? 31.860 -7.265 26.931 1.00 48.56 98 ALA A C 1
ATOM 739 O O . ALA A 1 98 ? 32.625 -7.465 25.995 1.00 48.56 98 ALA A O 1
ATOM 740 N N . ALA A 1 99 ? 32.126 -6.377 27.888 1.00 45.06 99 ALA A N 1
ATOM 741 C CA . ALA A 1 99 ? 33.425 -6.375 28.556 1.00 45.06 99 ALA A CA 1
ATOM 742 C C . ALA A 1 99 ? 33.163 -6.128 30.050 1.00 45.06 99 ALA A C 1
ATOM 744 O O . ALA A 1 99 ? 32.826 -5.013 30.450 1.00 45.06 99 ALA A O 1
ATOM 745 N N . ALA A 1 100 ? 33.203 -7.214 30.820 1.00 59.28 100 ALA A N 1
ATOM 746 C CA . ALA A 1 100 ? 33.356 -7.219 32.270 1.00 59.28 100 ALA A CA 1
ATOM 747 C C . ALA A 1 100 ? 34.807 -7.596 32.575 1.00 59.28 100 ALA A C 1
ATOM 749 O O . ALA A 1 100 ? 35.356 -8.405 31.787 1.00 59.28 100 ALA A O 1
#